Protein AF-A0A946WS39-F1 (afdb_monomer)

Secondary structure (DSSP, 8-state):
-PPPHHHHHHHHHHHSTT---SEEEHHHHHHHHHTTT-EEEE-TTSSEEEEE-GGGTT-TTSGGGEEEEE-EEETTTEEEEEHHHHHHHHHHHHHHHHTT--

Sequence (102 aa):
MSRPKCFVKLRDKLCSKGKTPPTVEFKDIKKMLESIGFTVEPSPRGSHWIALHPDLHTNLQFRDGRITIPVSTGGKDKRMVKGIYLNKICNAITYLEFNKLI

Mean predicted aligned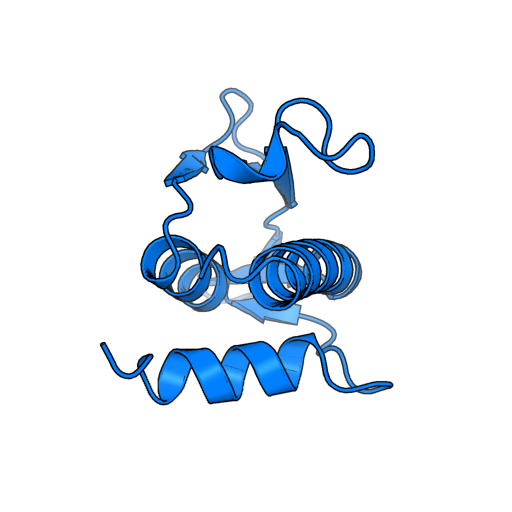 error: 7.0 Å

Nearest PDB structures (foldseek):
  3f9t-assembly1_B  TM=3.481E-01  e=1.773E+00  Methanocaldococcus jannaschii
  7s3v-assembly1_A  TM=2.235E-01  e=1.137E+00  Homo sapiens
  7kuu-assembly1_B  TM=2.878E-01  e=8.143E+00  Pseudomonas aeruginosa UCBPP-PA14

pLDDT: mean 78.33, std 10.03, range [45.28, 90.5]

Solvent-accessible surface area (backbone atoms only — not comparable to full-atom values): 5784 Å² total; per-residue (Å²): 132,85,77,55,71,70,45,54,56,51,49,49,42,39,58,37,90,93,54,52,48,70,59,45,52,40,69,60,53,50,54,43,42,45,74,64,65,28,50,77,44,74,37,97,84,69,62,31,31,38,35,37,31,82,83,36,49,81,37,86,91,25,66,81,13,46,44,77,43,56,52,43,86,38,88,87,91,34,44,27,28,46,29,81,52,40,48,56,53,33,52,51,52,52,51,35,47,75,71,64,75,93

Structure (mmCIF, N/CA/C/O backbone):
data_AF-A0A946WS39-F1
#
_entry.id   AF-A0A946WS39-F1
#
loop_
_atom_site.group_PDB
_atom_site.id
_atom_site.type_symbol
_atom_site.label_atom_id
_atom_site.label_alt_id
_atom_site.label_comp_id
_atom_site.label_asym_id
_atom_site.label_entity_id
_atom_site.label_seq_id
_atom_site.pdbx_PDB_ins_code
_atom_site.Cartn_x
_atom_site.Cartn_y
_atom_site.Cartn_z
_atom_site.occupancy
_atom_site.B_iso_or_equiv
_atom_site.auth_seq_id
_atom_site.auth_comp_id
_atom_site.auth_asym_id
_atom_site.auth_atom_id
_atom_site.pdbx_PDB_model_num
ATOM 1 N N . MET A 1 1 ? -9.329 -8.258 15.100 1.00 45.28 1 MET A N 1
ATOM 2 C CA . MET A 1 1 ? -8.282 -9.165 14.575 1.00 45.28 1 MET A CA 1
ATOM 3 C C . MET A 1 1 ? -6.931 -8.492 14.769 1.00 45.28 1 MET A C 1
ATOM 5 O O . MET A 1 1 ? -6.797 -7.337 14.387 1.00 45.28 1 MET A O 1
ATOM 9 N N . SER A 1 2 ? -5.957 -9.145 15.407 1.00 56.12 2 SER A N 1
ATOM 10 C CA . SER A 1 2 ? -4.621 -8.559 15.601 1.00 56.12 2 SER A CA 1
ATOM 11 C C . SER A 1 2 ? -3.878 -8.494 14.268 1.00 56.12 2 SER A C 1
ATOM 13 O O . SER A 1 2 ? -3.734 -9.513 13.594 1.00 56.12 2 SER A O 1
ATOM 15 N N . ARG A 1 3 ? -3.414 -7.302 13.874 1.00 64.69 3 ARG A N 1
ATOM 16 C CA . ARG A 1 3 ? -2.709 -7.112 12.599 1.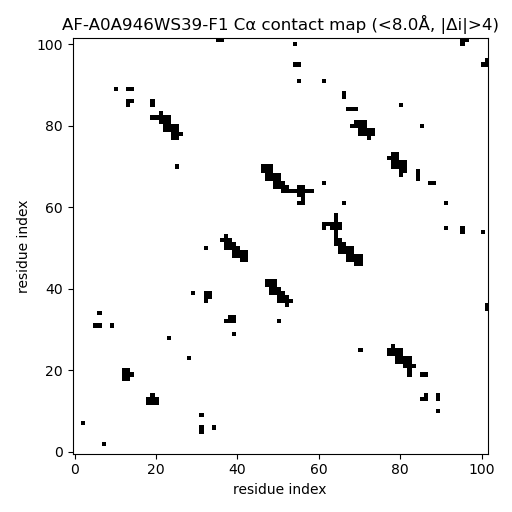00 64.69 3 ARG A CA 1
ATOM 17 C C . ARG A 1 3 ? -1.424 -7.957 12.552 1.00 64.69 3 ARG A C 1
ATOM 19 O O . ARG A 1 3 ? -0.754 -8.105 13.580 1.00 64.69 3 ARG A O 1
ATOM 26 N N . PRO A 1 4 ? -1.029 -8.492 11.382 1.00 69.81 4 PRO A N 1
ATOM 27 C CA . PRO A 1 4 ? 0.186 -9.293 11.263 1.00 69.81 4 PRO A CA 1
ATOM 28 C C . PRO A 1 4 ? 1.424 -8.522 11.748 1.00 69.81 4 PRO A C 1
ATOM 30 O O . PRO A 1 4 ? 1.618 -7.365 11.383 1.00 69.81 4 PRO A O 1
ATOM 33 N N . LYS A 1 5 ? 2.332 -9.157 12.503 1.00 68.12 5 LYS A N 1
ATOM 34 C CA . LYS A 1 5 ? 3.585 -8.510 12.967 1.00 68.12 5 LYS A CA 1
ATOM 35 C C . LYS A 1 5 ? 4.417 -7.922 11.812 1.00 68.12 5 LYS A C 1
ATOM 37 O O . LYS A 1 5 ? 5.122 -6.933 12.000 1.00 68.12 5 LYS A O 1
ATOM 42 N N . CYS A 1 6 ? 4.323 -8.511 10.618 1.00 62.75 6 CYS A N 1
ATOM 43 C CA . CYS A 1 6 ? 4.953 -8.006 9.395 1.00 62.75 6 CYS A CA 1
ATOM 44 C C . CYS A 1 6 ? 4.371 -6.659 8.934 1.00 62.75 6 CYS A C 1
ATOM 46 O O . CYS A 1 6 ? 5.128 -5.817 8.461 1.00 62.75 6 CYS A O 1
ATOM 48 N N . PHE A 1 7 ? 3.064 -6.440 9.117 1.00 70.06 7 PHE A N 1
ATOM 49 C CA . PHE A 1 7 ? 2.402 -5.169 8.821 1.00 70.06 7 PHE A CA 1
ATOM 50 C C . PHE A 1 7 ? 2.936 -4.063 9.732 1.00 70.06 7 PHE A C 1
ATOM 52 O O . PHE A 1 7 ? 3.394 -3.036 9.245 1.00 70.06 7 PHE A O 1
ATOM 59 N N . VAL A 1 8 ? 2.955 -4.305 11.048 1.00 71.56 8 VAL A N 1
ATOM 60 C CA . VAL A 1 8 ? 3.377 -3.306 12.046 1.00 71.56 8 VAL A CA 1
ATOM 61 C C . VAL A 1 8 ? 4.830 -2.885 11.821 1.00 71.56 8 VAL A C 1
ATOM 63 O O . VAL A 1 8 ? 5.114 -1.697 11.734 1.00 71.56 8 VAL A O 1
ATOM 66 N N . LYS A 1 9 ? 5.742 -3.847 11.609 1.00 74.38 9 LYS A N 1
ATOM 67 C CA . LYS A 1 9 ? 7.157 -3.550 11.325 1.00 74.38 9 LYS A CA 1
ATOM 68 C C . LYS A 1 9 ? 7.350 -2.725 10.055 1.00 74.38 9 LYS A C 1
ATOM 70 O O . LYS A 1 9 ? 8.193 -1.830 10.041 1.00 74.38 9 LYS A O 1
ATOM 75 N N . LEU A 1 10 ? 6.624 -3.046 8.981 1.00 75.44 10 LEU A N 1
ATOM 76 C CA . LEU A 1 10 ? 6.752 -2.308 7.729 1.00 75.44 10 LEU A CA 1
ATOM 77 C C . LEU A 1 10 ? 6.136 -0.916 7.861 1.00 75.44 10 LEU A C 1
ATOM 79 O O . LEU A 1 10 ? 6.805 0.052 7.527 1.00 75.44 10 LEU A O 1
ATOM 83 N N . ARG A 1 11 ? 4.932 -0.795 8.430 1.00 77.94 11 ARG A N 1
ATOM 84 C CA . ARG A 1 11 ? 4.289 0.491 8.729 1.00 77.94 11 ARG A CA 1
ATOM 85 C C . ARG A 1 11 ? 5.199 1.386 9.560 1.00 77.94 11 ARG A C 1
ATOM 87 O O . ARG A 1 11 ? 5.453 2.510 9.152 1.00 77.94 11 ARG A O 1
ATOM 94 N N . ASP A 1 12 ? 5.730 0.892 10.675 1.00 78.62 12 ASP A N 1
ATOM 95 C CA . ASP A 1 12 ? 6.614 1.676 11.542 1.00 78.62 12 ASP A CA 1
ATOM 96 C C . ASP A 1 12 ? 7.866 2.119 10.782 1.00 78.62 12 ASP A C 1
ATOM 98 O O . ASP A 1 12 ? 8.303 3.256 10.912 1.00 78.62 12 ASP A O 1
ATOM 102 N N . LYS A 1 13 ? 8.402 1.272 9.898 1.00 74.62 13 LYS A N 1
ATOM 103 C CA . LYS A 1 13 ? 9.526 1.635 9.028 1.00 74.62 13 LYS A CA 1
ATOM 104 C C . LYS A 1 13 ? 9.162 2.700 7.985 1.00 74.62 13 LYS A C 1
ATOM 106 O O . LYS A 1 13 ? 10.003 3.532 7.661 1.00 74.62 13 LYS A O 1
ATOM 111 N N . LEU A 1 14 ? 7.942 2.677 7.448 1.00 76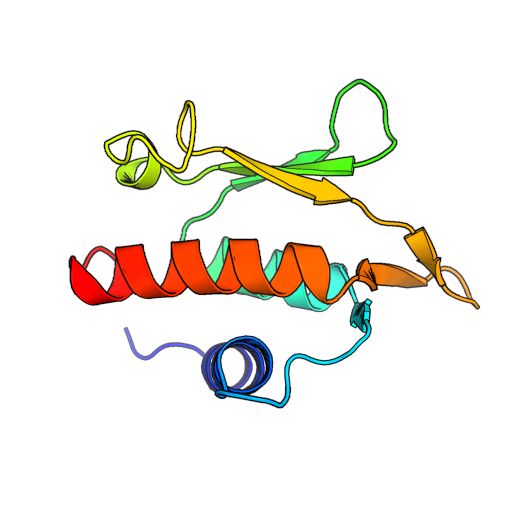.50 14 LEU A N 1
ATOM 112 C CA . LEU A 1 14 ? 7.456 3.651 6.463 1.00 76.50 14 LEU A CA 1
ATOM 113 C C . LEU A 1 14 ? 7.052 4.986 7.106 1.00 76.50 14 LEU A C 1
ATOM 115 O O . LEU A 1 14 ? 7.233 6.028 6.487 1.00 76.50 14 LEU A O 1
ATOM 119 N N . CYS A 1 15 ? 6.519 4.943 8.328 1.00 71.62 15 CYS A N 1
ATOM 120 C CA . CYS A 1 15 ? 5.937 6.075 9.051 1.00 71.62 15 CYS A CA 1
ATOM 121 C C . CYS A 1 15 ? 6.810 6.624 10.187 1.00 71.62 15 CYS A C 1
ATOM 123 O O . CYS A 1 15 ? 6.429 7.593 10.845 1.00 71.62 15 CYS A O 1
ATOM 125 N N . SER A 1 16 ? 7.988 6.046 10.435 1.00 73.00 16 SER A N 1
ATOM 126 C CA . SER A 1 16 ? 8.925 6.572 11.427 1.00 73.00 16 SER A CA 1
ATOM 127 C C . SER A 1 16 ? 9.428 7.945 10.987 1.00 73.00 16 SER A C 1
ATOM 129 O O . SER A 1 16 ? 10.159 8.060 9.997 1.00 73.00 16 SER A O 1
ATOM 131 N N . LYS A 1 17 ? 9.089 8.981 11.768 1.00 55.97 17 LYS A N 1
ATOM 132 C CA . LYS A 1 17 ? 9.578 10.359 11.607 1.00 55.97 17 LYS A CA 1
ATOM 133 C C . LYS A 1 17 ? 11.098 10.352 11.365 1.00 55.97 17 LYS A C 1
ATOM 135 O O . LYS A 1 17 ? 11.871 10.021 12.259 1.00 55.97 17 LYS A O 1
ATOM 140 N N . GLY A 1 18 ? 11.512 10.665 10.135 1.00 54.94 18 GLY A N 1
ATOM 141 C CA . GLY A 1 18 ? 12.914 10.861 9.745 1.00 54.94 18 GLY A CA 1
ATOM 142 C C . GLY A 1 18 ? 13.666 9.662 9.147 1.00 54.94 18 GLY A C 1
ATOM 143 O O . GLY A 1 18 ? 14.839 9.823 8.822 1.00 54.94 18 GLY A O 1
ATOM 144 N N . LYS A 1 19 ? 13.051 8.479 8.974 1.00 66.06 19 LYS A N 1
ATOM 145 C CA . LYS A 1 19 ? 13.741 7.292 8.411 1.00 66.06 19 LYS A CA 1
ATOM 146 C C . LYS A 1 19 ? 12.930 6.528 7.359 1.00 66.06 19 LYS A C 1
ATOM 148 O O . LYS A 1 19 ? 13.051 5.306 7.276 1.00 66.06 19 LYS A O 1
ATOM 153 N N . THR A 1 20 ? 12.136 7.217 6.535 1.00 73.56 20 THR A N 1
ATOM 154 C CA . THR A 1 20 ? 11.500 6.555 5.389 1.00 73.56 20 THR A CA 1
ATOM 155 C C . THR A 1 20 ? 12.596 5.937 4.516 1.00 73.56 20 THR A C 1
ATOM 157 O O . THR A 1 20 ? 13.481 6.661 4.049 1.00 73.56 20 THR A O 1
ATOM 160 N N . PRO A 1 21 ? 12.594 4.611 4.303 1.00 78.12 21 PRO A N 1
ATOM 161 C CA . PRO A 1 21 ? 13.618 3.965 3.499 1.00 78.12 21 PRO A CA 1
ATOM 162 C C . PRO A 1 21 ? 13.634 4.547 2.076 1.00 78.12 21 PRO A C 1
ATOM 164 O O . PRO A 1 21 ? 12.573 4.846 1.520 1.00 78.12 21 PRO A O 1
ATOM 167 N N . PRO A 1 22 ? 14.819 4.687 1.452 1.00 81.19 22 PRO A N 1
ATOM 168 C CA . PRO A 1 22 ? 14.935 5.292 0.126 1.00 81.19 22 PRO A CA 1
ATOM 169 C C . PRO A 1 22 ? 14.197 4.472 -0.936 1.00 81.19 22 PRO A C 1
ATOM 171 O O . PRO A 1 22 ? 13.622 5.036 -1.869 1.00 81.19 22 PRO A O 1
ATOM 174 N N . THR A 1 23 ? 14.176 3.146 -0.774 1.00 84.19 23 THR A N 1
ATOM 175 C CA . THR A 1 23 ? 13.379 2.225 -1.583 1.00 84.19 23 THR A CA 1
ATOM 176 C C . THR A 1 23 ? 12.879 1.046 -0.746 1.00 84.19 23 THR A C 1
ATOM 178 O O . THR A 1 23 ? 13.539 0.625 0.206 1.00 84.19 23 THR A O 1
ATOM 181 N N . VAL A 1 24 ? 11.709 0.513 -1.098 1.00 87.25 24 VAL A N 1
ATOM 182 C CA . VAL A 1 24 ? 11.134 -0.719 -0.527 1.00 87.25 24 VAL A CA 1
ATOM 183 C C . VAL A 1 24 ? 10.611 -1.592 -1.657 1.00 87.25 24 VAL A C 1
ATOM 185 O O . VAL A 1 24 ? 10.182 -1.079 -2.689 1.00 87.25 24 VAL A O 1
ATOM 188 N N . GLU A 1 25 ? 10.658 -2.908 -1.481 1.00 89.38 25 GLU A N 1
ATOM 189 C CA . GLU A 1 25 ? 10.136 -3.841 -2.471 1.00 89.38 25 GLU A CA 1
ATOM 190 C C . GLU A 1 25 ? 8.611 -3.696 -2.604 1.00 89.38 25 GLU A C 1
ATOM 192 O O . GLU A 1 25 ? 7.866 -3.696 -1.624 1.00 89.38 25 GLU A O 1
ATOM 197 N N . PHE A 1 26 ? 8.126 -3.587 -3.840 1.00 89.06 26 PHE A N 1
ATOM 198 C CA . PHE A 1 26 ? 6.707 -3.429 -4.146 1.00 89.06 26 PHE A CA 1
ATOM 199 C C . PHE A 1 26 ? 5.869 -4.584 -3.594 1.00 89.06 26 PHE A C 1
ATOM 201 O O . PHE A 1 26 ? 4.748 -4.359 -3.153 1.00 89.06 26 PHE A O 1
ATOM 208 N N . LYS A 1 27 ? 6.410 -5.808 -3.576 1.00 88.19 27 LYS A N 1
ATOM 209 C CA . LYS A 1 27 ? 5.720 -6.987 -3.039 1.00 88.19 27 LYS A CA 1
ATOM 210 C C . LYS A 1 27 ? 5.337 -6.808 -1.567 1.00 88.19 27 LYS A C 1
ATOM 212 O O . LYS A 1 27 ? 4.219 -7.151 -1.186 1.00 88.19 27 LYS A O 1
ATOM 217 N N . ASP A 1 28 ? 6.234 -6.233 -0.767 1.00 88.25 28 ASP A N 1
ATOM 218 C CA . ASP A 1 28 ? 5.991 -5.975 0.653 1.00 88.25 28 ASP A CA 1
ATOM 219 C C . ASP A 1 28 ? 4.935 -4.881 0.842 1.00 88.25 28 ASP A C 1
ATOM 221 O O . ASP A 1 28 ? 4.030 -5.026 1.664 1.00 88.25 28 ASP A O 1
ATOM 225 N N . ILE A 1 29 ? 5.000 -3.822 0.027 1.00 87.69 29 ILE A N 1
ATOM 226 C CA . ILE A 1 29 ? 4.005 -2.741 0.018 1.00 87.69 29 ILE A CA 1
ATOM 227 C C . ILE A 1 29 ? 2.624 -3.263 -0.378 1.00 87.69 29 ILE A C 1
ATOM 229 O O . ILE A 1 29 ? 1.649 -2.989 0.317 1.00 87.69 29 ILE A O 1
ATOM 233 N N . LYS A 1 30 ? 2.542 -4.039 -1.464 1.00 89.62 30 LYS A N 1
ATOM 234 C CA . LYS A 1 30 ? 1.298 -4.635 -1.954 1.00 89.62 30 LYS A CA 1
ATOM 235 C C . LYS A 1 30 ? 0.648 -5.491 -0.868 1.00 89.62 30 LYS A C 1
ATOM 237 O O . LYS A 1 30 ? -0.494 -5.240 -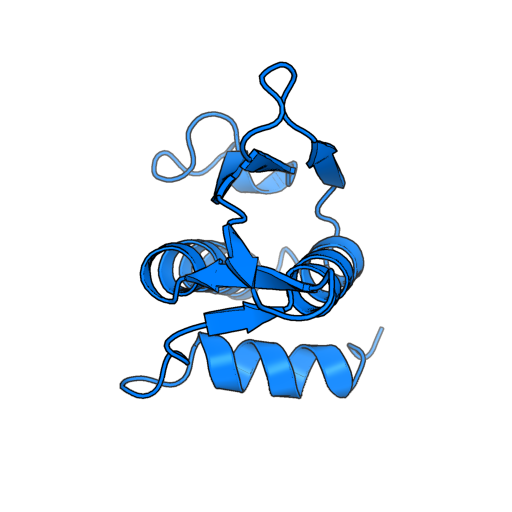0.505 1.00 89.62 30 LYS A O 1
ATOM 242 N N . LYS A 1 31 ? 1.407 -6.423 -0.283 1.00 89.31 31 LYS A N 1
ATOM 243 C CA . LYS A 1 31 ? 0.908 -7.316 0.772 1.00 89.31 31 LYS A CA 1
ATOM 244 C C . LYS A 1 31 ? 0.441 -6.550 2.013 1.00 89.31 31 LYS A C 1
ATOM 246 O O . LYS A 1 31 ? -0.547 -6.927 2.635 1.00 89.31 31 LYS A O 1
ATOM 251 N N . MET A 1 32 ? 1.153 -5.486 2.386 1.00 88.31 32 MET A N 1
ATOM 252 C CA . MET A 1 32 ? 0.773 -4.626 3.506 1.00 88.31 32 MET A CA 1
ATOM 253 C C . MET A 1 32 ? -0.551 -3.910 3.234 1.00 88.31 32 MET A C 1
ATOM 255 O O . MET A 1 32 ? -1.438 -3.972 4.077 1.00 88.31 32 MET A O 1
ATOM 259 N N . LEU A 1 33 ? -0.692 -3.274 2.071 1.00 88.56 33 LEU A N 1
ATOM 260 C CA . LEU A 1 33 ? -1.907 -2.567 1.664 1.00 88.56 33 LEU A CA 1
ATOM 261 C C . LEU A 1 33 ? -3.117 -3.509 1.580 1.00 88.56 33 LEU A C 1
ATOM 263 O O . LEU A 1 33 ? -4.159 -3.219 2.162 1.00 88.56 33 LEU A O 1
ATOM 267 N N . GLU A 1 34 ? -2.965 -4.673 0.950 1.00 89.50 34 GLU A N 1
ATOM 268 C CA . GLU A 1 34 ? -4.029 -5.684 0.871 1.00 89.50 34 GLU A CA 1
ATOM 269 C C . GLU A 1 34 ? -4.457 -6.186 2.259 1.00 89.50 34 GLU A C 1
ATOM 271 O O . GLU A 1 34 ? -5.639 -6.416 2.502 1.00 89.50 34 GLU A O 1
ATOM 276 N N . SER A 1 35 ? -3.523 -6.289 3.216 1.00 87.25 35 SER A N 1
ATOM 277 C CA . SER A 1 35 ? -3.842 -6.736 4.582 1.00 87.25 35 SER A CA 1
ATOM 278 C C . SER A 1 35 ? -4.692 -5.757 5.400 1.00 87.25 35 SER A C 1
ATOM 280 O O . SER A 1 35 ? -5.219 -6.146 6.440 1.00 87.25 35 SER A O 1
ATOM 282 N N . ILE A 1 36 ? -4.821 -4.511 4.942 1.00 83.19 36 ILE A N 1
ATOM 283 C CA . ILE A 1 36 ? -5.661 -3.471 5.552 1.00 83.19 36 ILE A CA 1
ATOM 284 C C . ILE A 1 36 ? -6.784 -3.020 4.612 1.00 83.19 36 ILE A C 1
ATOM 286 O O . ILE A 1 36 ? -7.266 -1.905 4.736 1.00 83.19 36 ILE A O 1
ATOM 290 N N . GLY A 1 37 ? -7.184 -3.866 3.659 1.00 86.25 37 GLY A N 1
ATOM 291 C CA . GLY A 1 37 ? -8.381 -3.637 2.846 1.00 86.25 37 GLY A CA 1
ATOM 292 C C . GLY A 1 37 ? -8.177 -2.824 1.568 1.00 86.25 37 GLY A C 1
ATOM 293 O O . GLY A 1 37 ? -9.155 -2.528 0.885 1.00 86.25 37 GLY A O 1
ATOM 294 N N . PHE A 1 38 ? -6.939 -2.486 1.187 1.00 89.62 38 PHE A N 1
ATOM 295 C CA . PHE A 1 38 ? -6.712 -1.883 -0.127 1.00 89.62 38 PHE A CA 1
ATOM 296 C C . PHE A 1 38 ? -6.785 -2.929 -1.238 1.00 89.62 38 PHE A C 1
ATOM 298 O O . PHE A 1 38 ? -6.233 -4.021 -1.128 1.00 89.62 38 PHE A O 1
ATOM 305 N N . THR A 1 39 ? -7.347 -2.531 -2.371 1.00 90.25 39 THR A N 1
ATOM 306 C CA . THR A 1 39 ? -7.234 -3.261 -3.636 1.00 90.25 39 THR A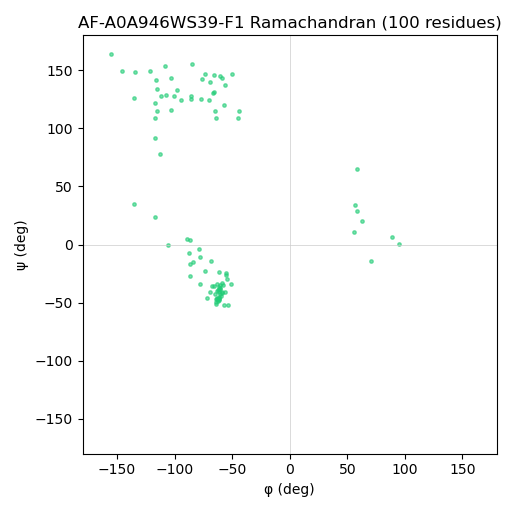 CA 1
ATOM 307 C C . THR A 1 39 ? -6.075 -2.682 -4.442 1.00 90.25 39 THR A C 1
ATOM 309 O O . THR A 1 39 ? -6.032 -1.473 -4.663 1.00 90.25 39 THR A O 1
ATOM 312 N N . VAL A 1 40 ? -5.106 -3.510 -4.847 1.00 90.50 40 VAL A N 1
ATOM 313 C CA . VAL A 1 40 ? -3.883 -3.056 -5.536 1.00 90.50 40 VAL A CA 1
ATOM 314 C C . VAL A 1 40 ? -3.808 -3.640 -6.945 1.00 90.50 40 VAL A C 1
ATOM 316 O O . VAL A 1 40 ? -3.507 -4.821 -7.129 1.00 90.50 40 VAL A O 1
ATOM 319 N N . GLU A 1 41 ? -4.008 -2.789 -7.947 1.00 90.00 41 GLU A N 1
ATOM 320 C CA . GLU A 1 41 ? -4.132 -3.179 -9.355 1.00 90.00 41 GLU A CA 1
ATOM 321 C C . GLU A 1 41 ? -3.080 -2.498 -10.240 1.00 90.00 41 GLU A C 1
ATOM 323 O O . GLU A 1 41 ? -2.632 -1.384 -9.945 1.00 90.00 41 GLU A O 1
ATOM 328 N N . PRO A 1 42 ? -2.632 -3.149 -11.326 1.00 88.38 42 PRO A N 1
ATOM 329 C CA . PRO A 1 42 ? -1.740 -2.512 -12.280 1.00 88.38 42 PRO A CA 1
ATOM 330 C C . PRO A 1 42 ? -2.492 -1.422 -13.053 1.00 88.38 42 PRO A C 1
ATOM 332 O O . PRO A 1 42 ? -3.635 -1.602 -13.465 1.00 88.38 42 PRO A O 1
ATOM 335 N N . SER A 1 43 ? -1.837 -0.289 -13.297 1.00 85.19 43 SER A N 1
ATOM 336 C CA . SER A 1 43 ? -2.388 0.745 -14.172 1.00 85.19 43 SER A CA 1
ATOM 337 C C . SER A 1 43 ? -2.486 0.248 -15.618 1.00 85.19 43 SER A C 1
ATOM 339 O O . SER A 1 43 ? -1.558 -0.427 -16.076 1.00 85.19 43 SER A O 1
ATOM 341 N N . PRO A 1 44 ? -3.507 0.667 -16.391 1.00 74.06 44 PRO A N 1
ATOM 342 C CA . PRO A 1 44 ? -3.631 0.337 -17.814 1.00 74.06 44 PRO A CA 1
ATOM 343 C C . PRO A 1 44 ? -2.403 0.728 -18.647 1.00 74.06 44 PRO A C 1
ATOM 345 O O . PRO A 1 44 ? -2.123 0.118 -19.672 1.00 74.06 44 PRO A O 1
ATOM 348 N N . ARG A 1 45 ? -1.646 1.746 -18.206 1.00 74.06 45 ARG A N 1
ATOM 349 C CA . ARG A 1 45 ? -0.418 2.213 -18.875 1.00 74.06 45 ARG A CA 1
ATOM 350 C C . ARG A 1 45 ? 0.857 1.496 -18.398 1.00 74.06 45 ARG A C 1
ATOM 352 O O . ARG A 1 45 ? 1.951 1.889 -18.789 1.00 74.06 45 ARG A O 1
ATOM 359 N N . GLY A 1 46 ? 0.742 0.491 -17.523 1.00 65.94 46 GLY A N 1
ATOM 360 C CA . GLY A 1 46 ? 1.804 -0.446 -17.122 1.00 65.94 46 GLY A CA 1
ATOM 361 C C . GLY A 1 46 ? 2.949 0.103 -16.255 1.00 65.94 46 GLY A C 1
ATOM 362 O O . GLY A 1 46 ? 3.684 -0.676 -15.654 1.00 65.94 46 GLY A O 1
ATOM 363 N N . SER A 1 47 ? 3.109 1.423 -16.141 1.00 76.25 47 SER A N 1
ATOM 364 C CA . SER A 1 47 ? 4.252 2.059 -15.460 1.00 76.25 47 SER A CA 1
ATOM 365 C C . SER A 1 47 ? 4.083 2.260 -13.948 1.00 76.25 47 SER A C 1
ATOM 367 O O . SER A 1 47 ? 5.011 2.681 -13.257 1.00 76.25 47 SER A O 1
ATOM 369 N N . HIS A 1 48 ? 2.895 1.993 -13.412 1.00 85.12 48 HIS A N 1
ATOM 370 C CA . HIS A 1 48 ? 2.570 2.184 -12.002 1.00 85.12 48 HIS A CA 1
ATOM 371 C C . HIS A 1 48 ? 1.431 1.261 -11.576 1.00 85.12 48 HIS A C 1
ATOM 373 O O . HIS A 1 48 ? 0.712 0.709 -12.406 1.00 85.12 48 HIS A O 1
ATOM 379 N N . TRP A 1 49 ? 1.274 1.112 -10.268 1.00 89.38 49 TRP A N 1
ATOM 380 C CA . TRP A 1 49 ? 0.156 0.421 -9.640 1.00 89.38 49 TRP A CA 1
ATOM 381 C C . TRP A 1 49 ? -0.755 1.434 -8.957 1.00 89.38 49 TRP A C 1
ATOM 383 O O . TRP A 1 49 ? -0.315 2.523 -8.584 1.00 89.38 49 TRP A O 1
ATOM 393 N N . ILE A 1 50 ? -2.025 1.088 -8.819 1.00 88.25 50 ILE A N 1
ATOM 394 C CA . ILE A 1 50 ? -3.041 1.901 -8.165 1.00 88.25 50 ILE A CA 1
ATOM 395 C C . ILE A 1 50 ? -3.522 1.108 -6.959 1.00 88.25 50 ILE A C 1
ATOM 397 O O . ILE A 1 50 ? -3.964 -0.028 -7.103 1.00 88.25 50 ILE A O 1
ATOM 401 N N . ALA A 1 51 ? -3.399 1.697 -5.774 1.00 88.75 51 ALA A N 1
ATOM 402 C CA . ALA A 1 51 ? -4.021 1.176 -4.568 1.00 88.75 51 ALA A CA 1
ATOM 403 C C . ALA A 1 51 ? -5.301 1.966 -4.277 1.00 88.75 51 ALA A C 1
ATOM 405 O O . ALA A 1 51 ? -5.273 3.197 -4.241 1.00 88.75 51 ALA A O 1
ATOM 406 N N . LEU A 1 52 ? -6.403 1.249 -4.091 1.00 88.81 52 LEU A N 1
ATOM 407 C CA . LEU A 1 52 ? -7.746 1.765 -3.848 1.00 88.81 52 LEU A CA 1
ATOM 408 C C . LEU A 1 52 ? -8.201 1.355 -2.456 1.00 88.81 52 LEU A C 1
ATOM 410 O O . LEU A 1 52 ? -8.073 0.185 -2.107 1.00 88.81 52 LEU A O 1
ATOM 414 N N . HIS A 1 53 ? -8.770 2.283 -1.695 1.00 85.94 53 HIS A N 1
ATOM 415 C CA . HIS A 1 53 ? -9.449 1.963 -0.441 1.00 85.94 53 HIS A CA 1
ATOM 416 C C . HIS A 1 53 ? -10.775 2.719 -0.378 1.00 85.94 53 HIS A C 1
ATOM 418 O O . HIS A 1 53 ? -10.744 3.945 -0.507 1.00 85.94 53 HIS A O 1
ATOM 424 N N . PRO A 1 54 ? -11.917 2.041 -0.158 1.00 80.38 54 PRO A N 1
ATOM 425 C CA . PRO A 1 54 ? -13.240 2.668 -0.221 1.00 80.38 54 PRO A CA 1
ATOM 426 C C . PRO A 1 54 ? -13.349 3.859 0.737 1.00 80.38 54 PRO A C 1
ATOM 428 O O . PRO A 1 54 ? -13.813 4.930 0.352 1.00 80.38 54 PRO A O 1
ATOM 431 N N . ASP A 1 55 ? -12.796 3.730 1.944 1.00 79.50 55 ASP A N 1
ATOM 432 C 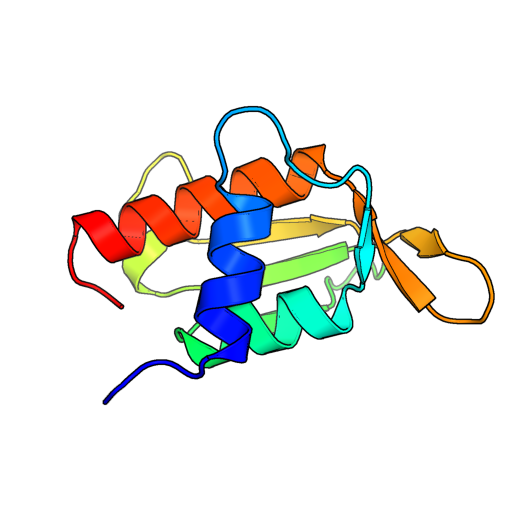CA . ASP A 1 55 ? -12.885 4.786 2.955 1.00 79.50 55 ASP A CA 1
ATOM 433 C C . ASP A 1 55 ? -11.905 5.955 2.759 1.00 79.50 55 ASP A C 1
ATOM 435 O O . ASP A 1 55 ? -11.953 6.929 3.505 1.00 79.50 55 ASP A O 1
ATOM 439 N N . LEU A 1 56 ? -11.017 5.900 1.756 1.00 77.12 56 LEU A N 1
ATOM 440 C CA . LEU A 1 56 ? -10.209 7.064 1.372 1.00 77.12 56 LEU A CA 1
ATOM 441 C C . LEU A 1 56 ? -10.942 8.001 0.411 1.00 77.12 56 LEU A C 1
ATOM 443 O O . LEU A 1 56 ? -10.501 9.136 0.242 1.00 77.12 56 LEU A O 1
ATOM 447 N N . HIS A 1 57 ? -12.047 7.568 -0.208 1.00 67.25 57 HIS A N 1
ATOM 448 C CA . HIS A 1 57 ? -12.816 8.399 -1.146 1.00 67.25 57 HIS A CA 1
ATOM 449 C C . HIS A 1 57 ? -13.381 9.662 -0.480 1.00 67.25 57 HIS A C 1
ATOM 451 O O . HIS A 1 57 ? -13.636 10.659 -1.150 1.00 67.25 57 HIS A O 1
ATOM 457 N N . THR A 1 58 ? -13.555 9.631 0.840 1.00 64.94 58 THR A N 1
ATOM 458 C CA . THR A 1 58 ? -14.050 10.750 1.648 1.00 64.94 58 THR A CA 1
ATOM 459 C C . THR A 1 58 ? -12.980 11.812 1.919 1.00 64.94 58 THR A C 1
ATOM 461 O O . THR A 1 58 ? -13.302 12.906 2.380 1.00 64.94 58 THR A O 1
ATOM 464 N N . ASN A 1 59 ? -11.707 11.535 1.616 1.00 65.62 59 ASN A N 1
ATOM 465 C CA . ASN A 1 59 ? -10.601 12.443 1.883 1.00 65.62 59 ASN A CA 1
ATOM 466 C C . ASN A 1 59 ? -10.136 13.160 0.605 1.00 65.62 59 ASN A C 1
ATOM 468 O O . ASN A 1 59 ? -9.561 12.557 -0.298 1.00 65.62 59 ASN A O 1
ATOM 472 N N . LEU A 1 60 ? -10.302 14.488 0.581 1.00 58.56 60 LEU A N 1
ATOM 473 C CA . LEU A 1 60 ? -9.919 15.380 -0.525 1.00 58.56 60 LEU A CA 1
ATOM 474 C C . LEU A 1 60 ? -8.441 15.274 -0.947 1.00 58.56 60 LEU A C 1
ATOM 476 O O . LEU A 1 60 ? -8.109 15.586 -2.091 1.00 58.56 60 LEU A O 1
ATOM 480 N N . GLN A 1 61 ? -7.546 14.833 -0.055 1.00 65.75 61 GLN A N 1
ATOM 481 C CA . GLN A 1 61 ? -6.129 14.625 -0.380 1.00 65.75 61 GLN A CA 1
ATOM 482 C C . GLN A 1 61 ? -5.894 13.378 -1.245 1.00 65.75 61 GLN A C 1
ATOM 484 O O . GLN A 1 61 ? -4.889 13.296 -1.955 1.00 65.75 61 GLN A O 1
ATOM 489 N N . PHE A 1 62 ? -6.826 12.425 -1.215 1.00 66.88 62 PHE A N 1
ATOM 490 C CA . PHE A 1 62 ? -6.801 11.195 -1.992 1.00 66.88 62 PHE A CA 1
ATOM 491 C C . PHE A 1 62 ? -7.941 11.256 -3.008 1.00 66.88 62 PHE A C 1
ATOM 493 O O . PHE A 1 62 ? -8.992 10.658 -2.804 1.00 66.88 62 PHE A O 1
ATOM 500 N N . ARG A 1 63 ? -7.744 12.013 -4.101 1.00 61.97 63 ARG A N 1
ATOM 501 C CA . ARG A 1 63 ? -8.689 12.070 -5.236 1.00 61.97 63 ARG A CA 1
ATOM 502 C C . ARG A 1 63 ? -9.157 10.650 -5.588 1.00 61.97 63 ARG A C 1
ATOM 504 O O . ARG A 1 63 ? -8.339 9.815 -5.971 1.00 61.97 63 ARG A O 1
ATOM 511 N N . ASP A 1 64 ? -10.451 10.392 -5.403 1.00 63.25 64 ASP A N 1
ATOM 512 C CA . ASP A 1 64 ? -11.113 9.099 -5.635 1.00 63.25 64 ASP A CA 1
ATOM 513 C C . ASP A 1 64 ? -10.552 7.914 -4.825 1.00 63.25 64 ASP A C 1
ATOM 515 O O . ASP A 1 64 ? -10.556 6.785 -5.309 1.00 63.25 64 ASP A O 1
ATOM 519 N N . GLY A 1 65 ? -9.993 8.157 -3.632 1.00 71.06 65 GLY A N 1
ATOM 520 C CA . GLY A 1 65 ? -9.419 7.120 -2.764 1.00 71.06 65 GLY A CA 1
ATOM 521 C C . GLY A 1 65 ? -8.224 6.373 -3.363 1.00 71.06 65 GLY A C 1
ATOM 522 O O . GLY A 1 65 ? -7.906 5.259 -2.941 1.00 71.06 65 GLY A O 1
ATOM 523 N N . ARG A 1 66 ? -7.570 6.976 -4.365 1.00 79.94 66 ARG A N 1
ATOM 524 C CA . ARG A 1 66 ? -6.488 6.373 -5.152 1.00 79.94 66 ARG A CA 1
ATOM 525 C C . ARG A 1 66 ? -5.117 6.793 -4.654 1.00 79.94 66 ARG A C 1
ATOM 527 O O . ARG A 1 66 ? -4.814 7.978 -4.520 1.00 79.94 66 ARG A O 1
ATOM 534 N N . ILE A 1 67 ? -4.233 5.812 -4.509 1.00 86.06 67 ILE A N 1
ATOM 535 C CA . ILE A 1 67 ? -2.802 6.023 -4.309 1.00 86.06 67 ILE A CA 1
ATOM 536 C C . ILE A 1 67 ? -2.056 5.452 -5.507 1.00 86.06 67 ILE A C 1
ATOM 538 O O . ILE A 1 67 ? -2.033 4.243 -5.735 1.00 86.06 67 ILE A O 1
ATOM 542 N N . THR A 1 68 ? -1.399 6.328 -6.260 1.00 86.31 68 THR A N 1
ATOM 543 C CA . THR A 1 68 ? -0.487 5.915 -7.326 1.00 86.31 68 THR A CA 1
ATOM 544 C C . THR A 1 68 ? 0.838 5.457 -6.726 1.00 86.31 68 THR A C 1
ATOM 546 O O . THR A 1 68 ? 1.497 6.214 -6.009 1.00 86.31 68 THR A O 1
ATOM 549 N N . ILE A 1 69 ? 1.252 4.240 -7.071 1.00 86.94 69 ILE A N 1
ATOM 550 C CA . ILE A 1 69 ? 2.488 3.594 -6.628 1.00 86.94 69 ILE A CA 1
ATOM 551 C C . ILE A 1 69 ? 3.371 3.336 -7.853 1.00 86.94 69 ILE A C 1
ATOM 553 O O . ILE A 1 69 ? 3.251 2.298 -8.513 1.00 86.94 69 ILE A O 1
ATOM 557 N N . PRO A 1 70 ? 4.263 4.274 -8.201 1.00 85.88 70 PRO A N 1
ATOM 558 C CA . PRO A 1 70 ? 5.252 4.050 -9.240 1.00 85.88 70 PRO A CA 1
ATOM 559 C C . PRO A 1 70 ? 6.235 2.979 -8.799 1.00 85.88 70 PRO A C 1
ATOM 561 O O . PRO A 1 70 ? 6.790 3.028 -7.697 1.00 85.88 70 PRO A O 1
ATOM 564 N N . VAL A 1 71 ? 6.444 2.016 -9.687 1.00 85.88 71 VAL A N 1
ATOM 565 C CA . VAL A 1 71 ? 7.395 0.930 -9.490 1.00 85.88 71 VAL A CA 1
ATOM 566 C C . VAL A 1 71 ? 8.535 1.107 -10.476 1.00 85.88 71 VAL A C 1
ATOM 568 O O . VAL A 1 71 ? 8.320 1.261 -11.673 1.00 85.88 71 VAL A O 1
ATOM 571 N N . SER A 1 72 ? 9.759 1.100 -9.971 1.00 82.62 72 SER A N 1
ATOM 572 C CA . SER A 1 72 ? 10.963 1.007 -10.793 1.00 82.62 72 SER A CA 1
ATOM 573 C C . SER A 1 72 ? 11.509 -0.410 -10.714 1.00 82.62 72 SER A C 1
ATOM 575 O O . SER A 1 72 ? 11.486 -1.016 -9.642 1.00 82.62 72 SER A O 1
ATOM 577 N N . THR A 1 73 ? 12.040 -0.934 -11.810 1.00 77.75 73 THR A N 1
ATOM 578 C CA . THR A 1 73 ? 12.862 -2.147 -11.783 1.00 77.75 73 THR A CA 1
ATOM 579 C C . THR A 1 73 ? 14.136 -1.871 -10.985 1.00 77.75 73 THR A C 1
ATOM 581 O O . THR A 1 73 ? 14.993 -1.101 -11.409 1.00 77.75 73 THR A O 1
ATOM 584 N N . GLY A 1 74 ? 14.234 -2.457 -9.794 1.00 6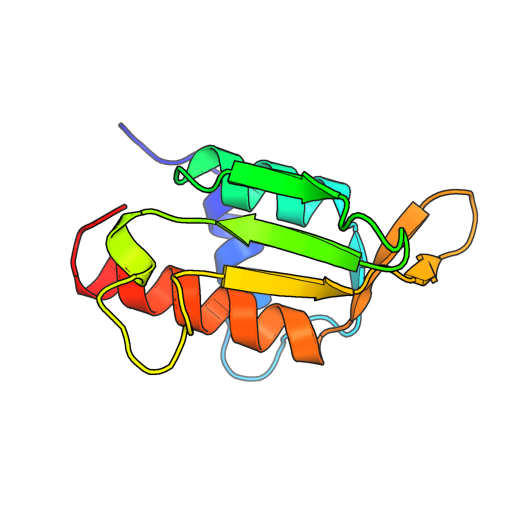2.00 74 GLY A N 1
ATOM 585 C CA . GLY A 1 74 ? 15.487 -2.643 -9.071 1.00 62.00 74 GLY A CA 1
ATOM 586 C C . GLY A 1 74 ? 16.168 -3.927 -9.548 1.00 62.00 74 GLY A C 1
ATOM 587 O O . GLY A 1 74 ? 15.508 -4.824 -10.070 1.00 62.00 74 GLY A O 1
ATOM 588 N N . GLY A 1 75 ? 17.493 -4.013 -9.411 1.00 61.28 75 GLY A N 1
ATOM 589 C CA . GLY A 1 75 ? 18.267 -5.160 -9.903 1.00 61.28 75 GLY A CA 1
ATOM 590 C C . GLY A 1 75 ? 17.708 -6.525 -9.460 1.00 61.28 75 GLY A C 1
ATOM 591 O O . GLY A 1 75 ? 17.187 -6.656 -8.350 1.00 61.28 75 GLY A O 1
ATOM 592 N N . LYS A 1 76 ? 17.856 -7.533 -10.337 1.00 61.12 76 LYS A N 1
ATOM 593 C CA . LYS A 1 76 ? 17.308 -8.905 -10.225 1.00 61.12 76 LYS A CA 1
ATOM 594 C C . LYS A 1 76 ? 15.778 -8.954 -10.101 1.00 61.12 76 LYS A C 1
ATOM 596 O O . LYS A 1 76 ? 15.276 -9.351 -9.057 1.00 61.12 76 LYS A O 1
ATOM 601 N N . ASP A 1 77 ? 15.050 -8.526 -11.135 1.00 63.41 77 ASP A N 1
ATOM 602 C CA . ASP A 1 77 ? 13.582 -8.681 -11.269 1.00 63.41 77 ASP A CA 1
ATOM 603 C C . ASP A 1 77 ? 12.722 -8.112 -10.122 1.00 63.41 77 ASP A C 1
ATOM 605 O O . ASP A 1 77 ? 11.507 -8.322 -10.055 1.00 63.41 77 ASP A O 1
ATOM 609 N N . LYS A 1 78 ? 13.322 -7.340 -9.215 1.00 78.69 78 LYS A N 1
ATOM 610 C CA . LYS A 1 78 ? 12.631 -6.758 -8.070 1.00 78.69 78 LYS A CA 1
ATOM 611 C C . LYS A 1 78 ? 11.986 -5.451 -8.479 1.00 78.69 78 LYS A C 1
ATOM 613 O O . LYS A 1 78 ? 12.632 -4.541 -8.986 1.00 78.69 78 LYS A O 1
ATOM 618 N N . ARG A 1 79 ? 10.695 -5.310 -8.204 1.00 86.19 79 ARG A N 1
ATOM 619 C CA . ARG A 1 79 ? 10.003 -4.024 -8.339 1.00 86.19 79 ARG A CA 1
ATOM 620 C C . ARG A 1 79 ? 10.190 -3.241 -7.049 1.00 86.19 79 ARG A C 1
ATOM 622 O O . ARG A 1 79 ? 9.866 -3.746 -5.982 1.00 86.19 79 ARG A O 1
ATOM 629 N N . MET A 1 80 ? 10.694 -2.018 -7.149 1.00 87.94 80 MET A N 1
ATOM 630 C CA . MET A 1 80 ? 10.999 -1.145 -6.017 1.00 87.94 80 MET A CA 1
ATOM 631 C C . MET A 1 80 ? 10.124 0.108 -6.055 1.00 87.94 80 MET A C 1
ATOM 633 O O . MET A 1 80 ? 9.890 0.676 -7.121 1.00 87.94 80 MET A O 1
ATOM 637 N N . VAL A 1 81 ? 9.683 0.565 -4.886 1.00 87.25 81 VAL A N 1
ATOM 638 C CA . VAL A 1 81 ? 8.931 1.808 -4.680 1.00 87.25 81 VAL A CA 1
ATOM 639 C C . VAL A 1 81 ? 9.845 2.821 -4.000 1.00 87.25 81 VAL A C 1
ATOM 641 O O . VAL A 1 81 ? 10.457 2.512 -2.977 1.00 87.25 81 VAL A O 1
ATOM 644 N N . LYS A 1 82 ? 9.950 4.033 -4.558 1.00 84.56 82 LYS A N 1
ATOM 645 C CA . LYS A 1 82 ? 10.784 5.113 -3.998 1.00 84.56 82 LYS A CA 1
ATOM 646 C C . LYS A 1 82 ? 10.159 5.720 -2.740 1.00 84.56 82 LYS A C 1
ATOM 648 O O . LYS A 1 82 ? 8.942 5.899 -2.678 1.00 84.56 82 LYS A O 1
ATOM 653 N N . GLY A 1 83 ? 11.005 6.147 -1.801 1.00 80.75 83 GLY A N 1
ATOM 654 C CA . GLY A 1 83 ? 10.618 6.739 -0.514 1.00 80.75 83 GLY A CA 1
ATOM 655 C C . GLY A 1 83 ? 9.614 7.894 -0.602 1.00 80.75 83 GLY A C 1
ATOM 656 O O . GLY A 1 83 ? 8.711 7.994 0.223 1.00 80.75 83 GLY A O 1
ATOM 657 N N . ILE A 1 84 ? 9.679 8.712 -1.658 1.00 79.69 84 ILE A N 1
ATOM 658 C CA . ILE A 1 84 ? 8.711 9.800 -1.883 1.00 79.69 84 ILE A CA 1
ATOM 659 C C . ILE A 1 84 ? 7.256 9.306 -1.993 1.00 79.69 84 ILE A C 1
ATOM 661 O O . ILE A 1 84 ? 6.335 9.993 -1.557 1.00 79.69 84 ILE A O 1
ATOM 665 N N . TYR A 1 85 ? 7.035 8.103 -2.534 1.00 82.50 85 TYR A N 1
ATOM 666 C CA . TYR A 1 85 ? 5.708 7.489 -2.650 1.00 82.50 85 TYR A CA 1
ATOM 667 C C . TYR A 1 85 ? 5.329 6.721 -1.385 1.00 82.50 85 TYR A C 1
ATOM 669 O O . TYR A 1 85 ? 4.151 6.637 -1.046 1.00 82.50 85 TYR A O 1
ATOM 677 N N . LEU A 1 86 ? 6.327 6.232 -0.647 1.00 84.06 86 LEU A N 1
ATOM 678 C CA . LEU A 1 86 ? 6.134 5.609 0.660 1.00 84.06 86 LEU A CA 1
ATOM 679 C C . LEU A 1 86 ? 5.536 6.589 1.676 1.00 84.06 86 LEU A C 1
ATOM 681 O O . LEU A 1 86 ? 4.654 6.199 2.433 1.00 84.06 86 LEU A O 1
ATOM 685 N N . ASN A 1 87 ? 5.919 7.870 1.628 1.00 81.81 87 ASN A N 1
ATOM 686 C CA . ASN A 1 87 ? 5.302 8.905 2.466 1.00 81.81 87 ASN A CA 1
ATOM 687 C C . ASN A 1 87 ? 3.804 9.088 2.167 1.00 81.81 87 ASN A C 1
ATOM 689 O O . ASN A 1 87 ? 3.007 9.237 3.089 1.00 81.81 87 ASN A O 1
ATOM 693 N N . LYS A 1 88 ? 3.391 9.027 0.892 1.00 82.06 88 LYS A N 1
ATOM 694 C CA . LYS A 1 88 ? 1.964 9.109 0.523 1.00 82.06 88 LYS A CA 1
ATOM 695 C C . LYS A 1 88 ? 1.175 7.913 1.051 1.00 82.06 88 LYS A C 1
ATOM 697 O O . LYS A 1 88 ? 0.084 8.089 1.583 1.00 82.06 88 LYS A O 1
ATOM 702 N N . ILE A 1 89 ? 1.752 6.716 0.938 1.00 85.19 89 ILE A N 1
ATOM 703 C CA . ILE A 1 89 ? 1.176 5.484 1.491 1.00 85.19 89 ILE A CA 1
ATOM 704 C C . ILE A 1 89 ? 1.058 5.593 3.016 1.00 85.19 89 ILE A C 1
ATOM 706 O O . ILE A 1 89 ? 0.006 5.293 3.571 1.00 85.19 89 ILE A O 1
ATOM 710 N N . CYS A 1 90 ? 2.097 6.084 3.692 1.00 84.81 90 CYS A N 1
ATOM 711 C CA . CYS A 1 90 ? 2.070 6.295 5.134 1.00 84.81 90 CYS A CA 1
ATOM 712 C C . CYS A 1 90 ? 0.966 7.274 5.567 1.00 84.81 90 CYS A C 1
ATOM 714 O O . CYS A 1 90 ? 0.238 6.986 6.516 1.00 84.81 90 CYS A O 1
ATOM 716 N N . ASN A 1 91 ? 0.795 8.396 4.861 1.00 82.31 91 ASN A N 1
ATOM 717 C CA . ASN A 1 91 ? -0.262 9.363 5.169 1.00 82.31 91 ASN A CA 1
ATOM 718 C C . ASN A 1 91 ? -1.656 8.740 5.039 1.00 82.31 91 ASN A C 1
ATOM 720 O O . ASN A 1 91 ? -2.511 8.977 5.888 1.00 82.31 91 ASN A O 1
ATOM 724 N N . ALA A 1 92 ? -1.874 7.913 4.014 1.00 83.56 92 ALA A N 1
ATOM 725 C CA . ALA A 1 92 ? -3.137 7.206 3.836 1.00 83.56 92 ALA A CA 1
ATOM 726 C C . ALA A 1 92 ? -3.410 6.217 4.974 1.00 83.56 92 ALA A C 1
ATOM 728 O O . ALA A 1 92 ? -4.496 6.221 5.544 1.00 83.56 92 ALA A O 1
ATOM 729 N N . ILE A 1 93 ? -2.410 5.415 5.348 1.00 84.62 93 ILE A N 1
ATOM 730 C CA . ILE A 1 93 ? -2.524 4.468 6.465 1.00 84.62 93 ILE A CA 1
ATOM 731 C C . ILE A 1 93 ? -2.806 5.218 7.767 1.00 84.62 93 ILE A C 1
ATOM 733 O O . ILE A 1 93 ? -3.741 4.871 8.477 1.00 84.62 93 ILE A O 1
ATOM 737 N N . THR A 1 94 ? -2.055 6.285 8.045 1.00 83.69 94 THR A N 1
ATOM 738 C CA . THR A 1 94 ? -2.242 7.118 9.243 1.00 83.69 94 THR 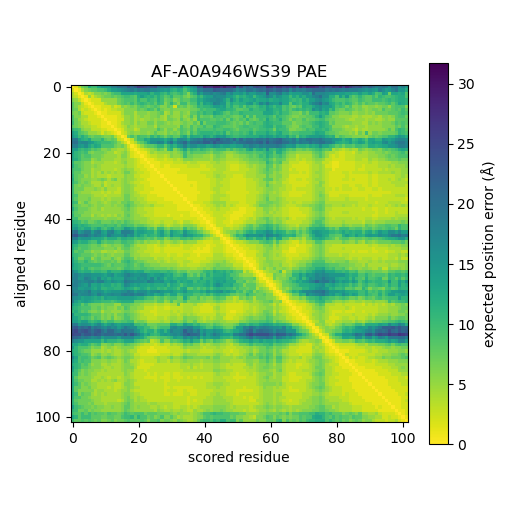A CA 1
ATOM 739 C C . THR A 1 94 ? -3.648 7.710 9.298 1.00 83.69 94 THR A C 1
ATOM 741 O O . THR A 1 94 ? -4.264 7.732 10.359 1.00 83.69 94 THR A O 1
ATOM 744 N N . TYR A 1 95 ? -4.182 8.167 8.163 1.00 83.25 95 TYR A N 1
ATOM 745 C CA . TYR A 1 95 ? -5.546 8.682 8.091 1.00 83.25 95 TYR A CA 1
ATOM 746 C C . TYR A 1 95 ? -6.584 7.601 8.412 1.00 83.25 95 TYR A C 1
ATOM 748 O O . TYR A 1 95 ? -7.485 7.842 9.216 1.00 83.25 95 TYR A O 1
ATOM 756 N N . LEU A 1 96 ? -6.451 6.412 7.822 1.00 82.94 96 LEU A N 1
ATOM 757 C CA . LEU A 1 96 ? -7.362 5.298 8.088 1.00 82.94 96 LEU A CA 1
ATOM 758 C C . LEU A 1 96 ? -7.287 4.851 9.556 1.00 82.94 96 LEU A C 1
ATOM 760 O O . LEU A 1 96 ? -8.320 4.617 10.177 1.00 82.94 96 LEU A O 1
ATOM 764 N N . GLU A 1 97 ? -6.086 4.809 10.142 1.00 81.75 97 GLU A N 1
ATOM 765 C CA . GLU A 1 97 ? -5.890 4.513 11.567 1.00 81.75 97 GLU A CA 1
ATOM 766 C C . GLU A 1 97 ? -6.524 5.575 12.472 1.00 81.75 97 GLU A C 1
ATOM 768 O O . GLU A 1 97 ? -7.221 5.233 13.426 1.00 81.75 97 GLU A O 1
ATOM 773 N N . PHE A 1 98 ? -6.318 6.862 12.171 1.00 81.81 98 PHE A N 1
ATOM 774 C CA . PHE A 1 98 ? -6.876 7.968 12.951 1.00 81.81 98 PHE A CA 1
ATOM 775 C C . PHE A 1 98 ? -8.411 7.933 12.976 1.00 81.81 98 PHE A C 1
ATOM 777 O O . PHE A 1 98 ? -9.020 8.178 14.015 1.00 81.81 98 PHE A O 1
ATOM 784 N N . ASN A 1 99 ? -9.032 7.561 11.855 1.00 80.44 99 ASN A N 1
ATOM 785 C CA . ASN A 1 99 ? -10.484 7.428 11.732 1.00 80.44 99 ASN A CA 1
ATOM 786 C C . ASN A 1 99 ? -11.016 6.044 12.156 1.00 80.44 99 ASN A C 1
ATOM 788 O O . ASN A 1 99 ? -12.214 5.804 12.044 1.00 80.44 99 ASN A O 1
ATOM 792 N N . LYS A 1 100 ? -10.157 5.145 12.664 1.00 82.00 100 LYS A N 1
ATOM 793 C CA . LYS A 1 100 ? -10.510 3.772 13.083 1.00 82.00 100 LYS A CA 1
ATOM 794 C C . LYS A 1 100 ? -11.159 2.926 11.975 1.00 82.00 100 LYS A C 1
ATOM 796 O O . LYS A 1 100 ? -12.019 2.095 12.253 1.00 82.00 100 LYS A O 1
ATOM 801 N N . LEU A 1 101 ? -10.740 3.141 10.731 1.00 77.38 101 LEU A N 1
ATOM 802 C CA . LEU A 1 101 ? -11.225 2.418 9.550 1.00 77.38 101 LEU A CA 1
ATOM 803 C C . LEU A 1 101 ? -10.452 1.111 9.302 1.00 77.38 101 LEU A C 1
ATOM 805 O O . LEU A 1 101 ? -10.935 0.243 8.582 1.00 77.38 101 LEU A O 1
ATOM 809 N N . ILE A 1 102 ? -9.268 0.962 9.914 1.00 72.56 102 ILE A N 1
ATOM 810 C CA . ILE A 1 102 ? -8.397 -0.228 9.848 1.00 72.56 102 ILE A CA 1
ATOM 811 C C . ILE A 1 102 ? -7.792 -0.563 11.206 1.00 72.56 102 ILE A C 1
ATOM 813 O O . ILE A 1 102 ? -7.732 0.329 12.081 1.00 72.56 102 ILE A O 1
#

Radius of gyration: 13.04 Å; Cα contacts (8 Å, |Δi|>4): 141; chains: 1; bounding box: 32×25×34 Å

Foldseek 3Di:
DDQDPLLVVVLCQLQVVPRQDQKDFVVSVCVNLVSLAWDWAADP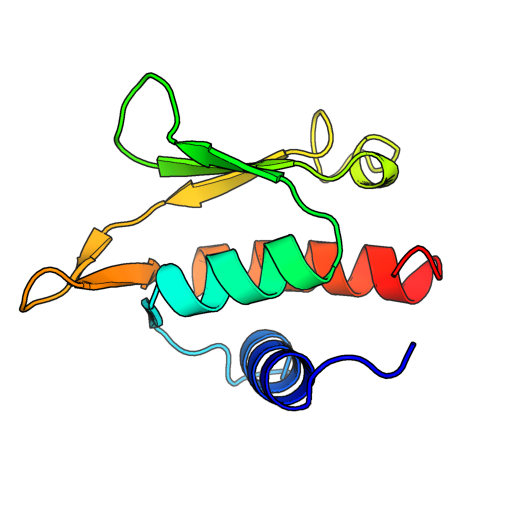VRQWIWTAHCVLCPPPVCPNRIQTFGWDDDPPRTTMGGSVSSNVVSVSVVVCVVVVVD